Protein AF-V4B144-F1 (afdb_monomer)

Nearest PDB structures (foldseek):
  3dbz-assembly1_B  TM=8.827E-01  e=1.134E-02  Homo sapiens
  2ria-assembly1_C  TM=8.857E-01  e=1.594E-02  Homo sapiens
  3g84-assembly1_C  TM=8.759E-01  e=2.397E-02  Homo sapiens
  6y0m-assembly1_A  TM=8.688E-01  e=2.565E-02  Homo sapiens
  1hup-assembly1_A  TM=8.852E-01  e=7.615E-0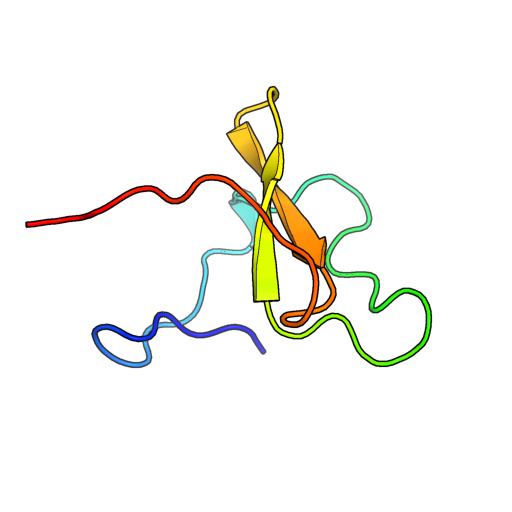2  Homo sapiens

InterPro domains:
  IPR001304 C-type lectin-like [PF00059] (2-53)
  IPR001304 C-type lectin-like [PS50041] (1-53)
  IPR016186 C-type lectin-like/link domain superfamily [G3DSA:3.10.100.10] (1-54)
  IPR016187 C-type lectin fold [SSF56436] (2-54)

Sequence (54 aa):
EFVWITGGTTVDESFWKSDEPNDNGGSENCIEVQSSGKFNDKRCSEMYAFICQI

Structure (mmCIF, N/CA/C/O backbone):
data_AF-V4B144-F1
#
_entry.id   AF-V4B144-F1
#
loop_
_atom_site.group_PDB
_atom_site.id
_atom_site.type_symbol
_atom_site.label_atom_id
_atom_site.label_alt_id
_atom_site.label_comp_id
_atom_site.label_asym_id
_atom_site.label_entity_id
_atom_site.label_seq_id
_atom_site.pdbx_PDB_ins_code
_atom_site.Cartn_x
_atom_site.Cartn_y
_atom_site.Cartn_z
_atom_site.occupancy
_atom_site.B_iso_or_equiv
_atom_site.auth_seq_id
_atom_site.auth_comp_id
_atom_site.auth_asym_id
_atom_site.auth_atom_id
_atom_site.pdbx_PDB_model_num
ATOM 1 N N . GLU A 1 1 ? -6.977 -0.321 -11.537 1.00 83.94 1 GLU A N 1
ATOM 2 C CA . GLU A 1 1 ? -8.134 -0.312 -10.619 1.00 83.94 1 GLU A CA 1
ATOM 3 C C . GLU A 1 1 ? -8.013 -1.522 -9.708 1.00 83.94 1 GLU A C 1
ATOM 5 O O . GLU A 1 1 ? -7.809 -2.620 -10.220 1.00 83.94 1 GLU A O 1
ATOM 10 N N . PHE A 1 2 ? -8.039 -1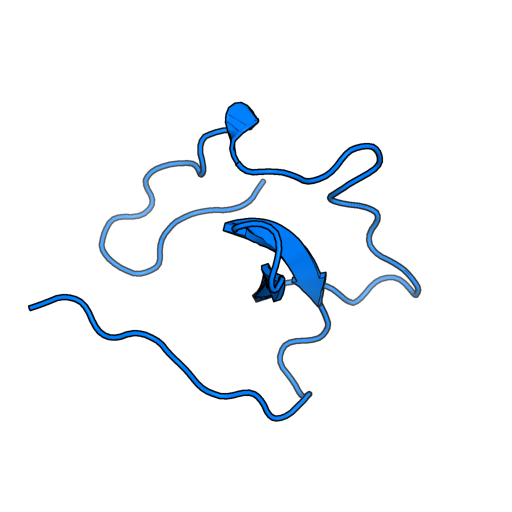.317 -8.390 1.00 95.12 2 PHE A N 1
ATOM 11 C CA . PHE A 1 2 ? -7.905 -2.398 -7.412 1.00 95.12 2 PHE A CA 1
ATOM 12 C C . PHE A 1 2 ? -9.278 -2.945 -7.024 1.00 95.12 2 PHE A C 1
ATOM 14 O O . PHE A 1 2 ? -10.210 -2.184 -6.757 1.00 95.12 2 PHE A O 1
ATOM 21 N N . VAL A 1 3 ? -9.387 -4.272 -6.960 1.00 95.81 3 VAL A N 1
ATOM 22 C CA . VAL A 1 3 ? -10.624 -4.979 -6.616 1.00 95.81 3 VAL A CA 1
ATOM 23 C C . VAL A 1 3 ? -10.374 -6.024 -5.535 1.00 95.81 3 VAL A C 1
ATOM 25 O O . VAL A 1 3 ? -9.332 -6.681 -5.515 1.00 95.81 3 VAL A O 1
ATOM 28 N N . TRP A 1 4 ? -11.344 -6.207 -4.641 1.00 93.69 4 TRP A N 1
ATOM 29 C CA . TRP A 1 4 ? -11.280 -7.247 -3.619 1.00 93.69 4 TRP A CA 1
ATOM 30 C C . TRP A 1 4 ? -11.475 -8.636 -4.228 1.00 93.69 4 TRP A C 1
ATOM 32 O O . TRP A 1 4 ? -12.431 -8.883 -4.968 1.00 93.69 4 TRP A O 1
ATOM 42 N N . ILE A 1 5 ? -10.617 -9.584 -3.840 1.00 91.50 5 ILE A N 1
ATOM 43 C CA . ILE A 1 5 ? -10.663 -10.977 -4.319 1.00 91.50 5 ILE A CA 1
ATOM 44 C C . ILE A 1 5 ? -11.970 -11.710 -3.969 1.00 91.50 5 ILE A C 1
ATOM 46 O O . ILE A 1 5 ? -12.299 -12.712 -4.594 1.00 91.50 5 ILE A O 1
ATOM 50 N N . THR A 1 6 ? -12.714 -11.226 -2.971 1.00 87.62 6 THR A N 1
ATOM 51 C CA . THR A 1 6 ? -13.927 -11.864 -2.437 1.00 87.62 6 THR A CA 1
ATOM 52 C C . THR A 1 6 ? -15.187 -11.583 -3.252 1.00 87.62 6 THR A C 1
ATOM 54 O O . THR A 1 6 ? -16.188 -12.272 -3.072 1.00 87.62 6 THR A O 1
ATOM 57 N N . GLY A 1 7 ? -15.167 -10.602 -4.156 1.00 83.75 7 GLY A N 1
ATOM 58 C CA . GLY A 1 7 ? -16.368 -10.244 -4.916 1.00 83.75 7 GLY A CA 1
ATOM 59 C C . GLY A 1 7 ? -16.178 -9.235 -6.042 1.00 83.75 7 GLY A C 1
ATOM 60 O O . GLY A 1 7 ? -17.170 -8.809 -6.624 1.00 83.75 7 GLY A O 1
ATOM 61 N N . GLY A 1 8 ? -14.942 -8.828 -6.349 1.00 82.81 8 GLY A N 1
ATOM 62 C CA . GLY A 1 8 ? -14.659 -7.874 -7.423 1.00 82.81 8 GLY A CA 1
ATOM 63 C C . GLY A 1 8 ? -15.136 -6.449 -7.135 1.00 82.81 8 GLY A C 1
ATOM 64 O O . GLY A 1 8 ? -15.163 -5.627 -8.045 1.00 82.81 8 GLY A O 1
ATOM 65 N N . THR A 1 9 ? -15.529 -6.146 -5.893 1.00 91.44 9 THR A N 1
ATOM 66 C CA . THR A 1 9 ? -15.865 -4.781 -5.484 1.00 91.44 9 THR A CA 1
ATOM 67 C C . THR A 1 9 ? -14.610 -3.921 -5.489 1.00 91.44 9 THR A C 1
ATOM 69 O O . THR A 1 9 ? -13.533 -4.367 -5.082 1.00 91.44 9 THR A O 1
ATOM 72 N N . THR A 1 10 ? -14.747 -2.687 -5.959 1.00 94.88 10 THR A N 1
ATOM 73 C CA . THR A 1 10 ? -13.646 -1.727 -6.017 1.00 94.88 10 THR A CA 1
ATOM 74 C C . THR A 1 10 ? -13.195 -1.349 -4.612 1.00 94.88 10 THR A C 1
ATOM 76 O O . THR A 1 10 ? -14.008 -1.228 -3.690 1.00 94.88 10 THR A O 1
ATOM 79 N N . VAL A 1 11 ? -11.890 -1.162 -4.446 1.00 94.56 11 VAL A N 1
ATOM 80 C CA . VAL A 1 11 ? -11.322 -0.616 -3.211 1.00 94.56 11 VAL A CA 1
ATOM 81 C C . VAL A 1 11 ? -11.755 0.846 -3.064 1.00 94.56 11 VAL A C 1
ATOM 83 O O . VAL A 1 11 ? -11.785 1.588 -4.040 1.00 94.56 11 VAL A O 1
ATOM 86 N N . ASP A 1 12 ? -12.126 1.256 -1.851 1.00 94.88 12 ASP A N 1
ATOM 87 C CA . ASP A 1 12 ? -12.440 2.657 -1.561 1.00 94.88 12 ASP A CA 1
ATOM 88 C C . ASP A 1 12 ? -11.141 3.476 -1.507 1.00 94.88 12 ASP A C 1
ATOM 90 O O . ASP A 1 12 ? -10.228 3.175 -0.732 1.00 94.88 12 ASP A O 1
ATOM 94 N N . GLU A 1 13 ? -11.075 4.527 -2.325 1.00 93.94 13 GLU A N 1
ATOM 95 C CA . GLU A 1 13 ? -9.897 5.382 -2.477 1.00 93.94 13 GLU A CA 1
ATOM 96 C 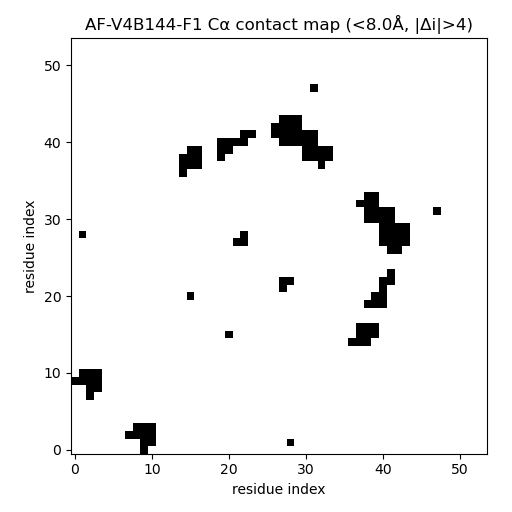C . GLU A 1 13 ? -9.472 6.073 -1.169 1.00 93.94 13 GLU A C 1
ATOM 98 O O . GLU A 1 13 ? -8.308 6.427 -0.981 1.00 93.94 13 GLU A O 1
ATOM 103 N N . SER A 1 14 ? -10.390 6.238 -0.213 1.00 96.56 14 SER A N 1
ATOM 104 C CA . SER A 1 14 ? -10.094 6.846 1.086 1.00 96.56 14 SER A CA 1
ATOM 105 C C . SER A 1 14 ? -9.157 6.007 1.966 1.00 96.56 14 SER A C 1
ATOM 107 O O . SER A 1 14 ? -8.590 6.538 2.932 1.00 96.56 14 SER A O 1
ATOM 109 N N . PHE A 1 15 ? -8.950 4.724 1.651 1.00 97.12 15 PHE A N 1
ATOM 110 C CA . PHE A 1 15 ? -8.000 3.869 2.366 1.00 97.12 15 PHE A CA 1
ATOM 111 C C . PHE A 1 15 ? -6.548 4.096 1.956 1.00 97.12 15 PHE A C 1
ATOM 113 O O . PHE A 1 15 ? -5.656 3.795 2.753 1.00 97.12 15 PHE A O 1
ATOM 120 N N . TRP A 1 16 ? -6.287 4.661 0.778 1.00 97.94 16 TRP A N 1
ATOM 121 C CA . TRP A 1 16 ? -4.924 4.903 0.323 1.00 97.94 16 TRP A CA 1
ATOM 122 C C . TRP A 1 16 ? -4.204 5.926 1.192 1.00 97.94 16 TRP A C 1
ATOM 124 O O . TRP A 1 16 ? -4.778 6.882 1.735 1.00 97.94 16 TRP A O 1
ATOM 134 N N . LYS A 1 17 ? -2.906 5.693 1.358 1.00 98.38 17 LYS A N 1
ATOM 135 C CA . LYS A 1 17 ? -1.985 6.722 1.818 1.00 98.38 17 LYS A CA 1
ATOM 136 C C . LYS A 1 17 ? -1.892 7.798 0.731 1.00 98.38 17 LYS A C 1
ATOM 138 O O . LYS A 1 17 ? -2.093 7.525 -0.446 1.00 98.38 17 LYS A O 1
ATOM 143 N N . SER A 1 18 ? -1.583 9.030 1.129 1.00 97.62 18 SER A N 1
ATOM 144 C CA . SER A 1 18 ? -1.242 10.081 0.170 1.00 97.62 18 SER A CA 1
ATOM 145 C C . SER A 1 18 ? -0.177 9.594 -0.815 1.00 97.62 18 SER A C 1
ATOM 147 O O . SER A 1 18 ? 0.805 8.981 -0.393 1.00 97.62 18 SER A O 1
ATOM 149 N N . ASP A 1 19 ? -0.402 9.903 -2.090 1.00 96.19 19 ASP A N 1
ATOM 150 C CA . ASP A 1 19 ? 0.420 9.515 -3.240 1.00 96.19 19 ASP A CA 1
ATOM 151 C C . ASP A 1 19 ? 0.387 8.022 -3.612 1.00 96.19 19 ASP A C 1
ATOM 153 O O . ASP A 1 19 ? 1.165 7.621 -4.466 1.00 96.19 19 ASP A O 1
ATOM 157 N N . GLU A 1 20 ? -0.524 7.221 -3.044 1.00 97.50 20 GLU A N 1
ATOM 158 C CA . GLU A 1 20 ? -0.770 5.828 -3.451 1.00 97.50 20 GLU A CA 1
ATOM 159 C C . GLU A 1 20 ? -2.127 5.676 -4.170 1.00 97.50 20 GLU A C 1
ATOM 161 O O . GLU A 1 20 ? -3.056 6.437 -3.874 1.00 97.50 20 GLU A O 1
ATOM 166 N N . PRO A 1 21 ? -2.283 4.684 -5.069 1.00 97.19 21 PRO A N 1
ATOM 167 C CA . PRO A 1 21 ? -1.253 3.746 -5.532 1.00 97.19 21 PRO A CA 1
ATOM 168 C C . PRO A 1 21 ? -0.268 4.391 -6.525 1.00 97.19 21 PRO A C 1
ATOM 170 O O . PRO A 1 21 ? -0.687 5.174 -7.384 1.00 97.19 21 PRO A O 1
ATOM 173 N N . ASN A 1 22 ? 1.025 4.072 -6.426 1.00 97.38 22 ASN A N 1
ATOM 174 C CA . ASN A 1 22 ? 2.086 4.713 -7.218 1.00 97.38 22 ASN A CA 1
ATOM 175 C C . ASN A 1 22 ? 2.774 3.810 -8.258 1.00 97.38 22 ASN A C 1
ATOM 177 O O . ASN A 1 22 ? 3.550 4.319 -9.072 1.00 97.38 22 ASN A O 1
ATOM 181 N N . ASP A 1 23 ? 2.485 2.509 -8.256 1.00 97.06 23 ASP A N 1
ATOM 182 C CA . ASP A 1 23 ? 3.071 1.491 -9.128 1.00 97.06 23 ASP A CA 1
ATOM 183 C C . ASP A 1 23 ? 4.601 1.595 -9.272 1.00 97.06 23 ASP A C 1
ATOM 185 O O . ASP A 1 23 ? 5.169 1.596 -10.375 1.00 97.06 23 ASP A O 1
ATOM 189 N N . ASN A 1 24 ? 5.311 1.715 -8.151 1.00 96.12 24 ASN A N 1
ATOM 190 C CA . ASN A 1 24 ? 6.751 1.914 -8.137 1.00 96.12 24 ASN A CA 1
ATOM 191 C C . ASN A 1 24 ? 7.481 0.716 -8.773 1.00 96.12 24 ASN A C 1
ATOM 193 O O . ASN A 1 24 ? 7.629 -0.375 -8.216 1.00 96.12 24 ASN A O 1
ATOM 197 N N . GLY A 1 25 ? 8.001 0.947 -9.980 1.00 94.44 25 GLY A N 1
ATOM 198 C CA . GLY A 1 25 ? 8.664 -0.078 -10.781 1.00 94.44 25 GLY A CA 1
ATOM 199 C C . GLY A 1 25 ? 7.714 -0.967 -11.592 1.00 94.44 25 GLY A C 1
ATOM 200 O O . GLY A 1 25 ? 8.139 -2.050 -12.002 1.00 94.44 25 GLY A O 1
ATOM 201 N N . GLY A 1 26 ? 6.469 -0.540 -11.827 1.00 96.69 26 GLY A N 1
ATOM 202 C CA . GLY A 1 26 ? 5.573 -1.094 -12.851 1.00 96.69 26 GLY A CA 1
ATOM 203 C C . GLY A 1 26 ? 5.012 -2.487 -12.554 1.00 96.69 26 GLY A C 1
ATOM 204 O O . GLY A 1 26 ? 4.752 -3.257 -13.480 1.00 96.69 26 GLY A O 1
ATOM 205 N N . SER A 1 27 ? 4.976 -2.893 -11.285 1.00 96.69 27 SER A N 1
ATOM 206 C CA . SER A 1 27 ? 4.644 -4.266 -10.877 1.00 96.69 27 SER A CA 1
ATOM 207 C C . SER A 1 27 ? 3.949 -4.371 -9.514 1.00 96.69 27 SER A C 1
ATOM 209 O O . SER A 1 27 ? 3.857 -5.473 -8.958 1.00 96.69 27 SER A O 1
ATOM 211 N N . GLU A 1 28 ? 3.425 -3.274 -8.971 1.00 97.81 28 GLU A N 1
ATOM 212 C CA . GLU A 1 28 ? 2.812 -3.240 -7.640 1.00 97.81 28 GLU A CA 1
ATOM 213 C C . GLU A 1 28 ? 1.301 -3.502 -7.714 1.00 97.81 28 GLU A C 1
ATOM 215 O O . GLU A 1 28 ? 0.469 -2.611 -7.678 1.00 97.81 28 GLU A O 1
ATOM 220 N N . ASN A 1 29 ? 0.932 -4.776 -7.862 1.00 96.62 29 ASN A N 1
ATOM 221 C CA . ASN A 1 29 ? -0.458 -5.184 -8.121 1.00 96.62 29 ASN A CA 1
ATOM 222 C C . ASN A 1 29 ? -1.172 -5.804 -6.904 1.00 96.62 29 ASN A C 1
ATOM 224 O O . ASN A 1 29 ? -2.280 -6.323 -7.036 1.00 96.62 29 ASN A O 1
ATOM 228 N N . CYS A 1 30 ? -0.545 -5.781 -5.727 1.00 97.12 30 CYS A N 1
ATOM 229 C CA . CYS A 1 30 ? -1.124 -6.226 -4.459 1.00 97.12 30 CYS A CA 1
ATOM 230 C C . CYS A 1 30 ? -1.155 -5.072 -3.458 1.00 97.12 30 CYS A C 1
ATOM 232 O O . CYS A 1 30 ? -0.457 -4.085 -3.638 1.00 97.12 30 CYS A O 1
ATOM 234 N N . ILE A 1 31 ? -1.956 -5.188 -2.401 1.00 97.56 31 ILE A N 1
ATOM 235 C CA . ILE A 1 31 ? -2.085 -4.146 -1.376 1.00 97.56 31 ILE A CA 1
ATOM 236 C C . ILE A 1 31 ? -1.429 -4.627 -0.085 1.00 97.56 31 ILE A C 1
ATOM 238 O O . ILE A 1 31 ? -1.742 -5.718 0.394 1.00 97.56 31 ILE A O 1
ATOM 242 N N . GLU A 1 32 ? -0.571 -3.797 0.505 1.00 97.81 32 GLU A N 1
ATOM 243 C CA . GLU A 1 32 ? -0.202 -3.907 1.918 1.00 97.81 32 GLU A CA 1
ATOM 244 C C . GLU A 1 32 ? -0.990 -2.894 2.764 1.00 97.81 32 GLU A C 1
ATOM 246 O O . GLU A 1 32 ? -1.393 -1.830 2.289 1.00 97.81 32 GLU A O 1
ATOM 251 N N . VAL A 1 33 ? -1.169 -3.205 4.050 1.00 97.56 33 VAL A N 1
ATOM 252 C CA . VAL A 1 33 ? -1.683 -2.252 5.041 1.00 97.56 33 VAL A CA 1
ATOM 253 C C . VAL A 1 33 ? -0.519 -1.801 5.913 1.00 97.56 33 VAL A C 1
ATOM 255 O O . VAL A 1 33 ? 0.081 -2.608 6.625 1.00 97.56 33 VAL A O 1
ATOM 258 N N . GLN A 1 34 ? -0.195 -0.512 5.867 1.00 96.38 34 GLN A N 1
ATOM 259 C CA . GLN A 1 34 ? 0.872 0.062 6.684 1.00 96.38 34 GLN A CA 1
ATOM 260 C C . GLN A 1 34 ? 0.439 0.200 8.147 1.00 96.38 34 GLN A C 1
ATOM 262 O O . GLN A 1 34 ? -0.744 0.157 8.478 1.00 96.38 34 GLN A O 1
ATOM 267 N 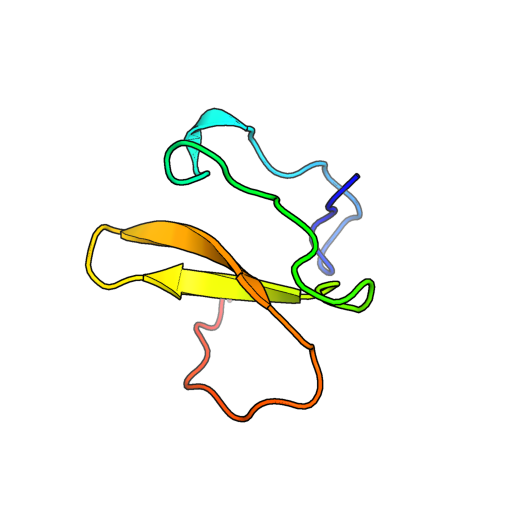N . SER A 1 35 ? 1.395 0.444 9.045 1.00 96.00 35 SER A N 1
ATOM 268 C CA . SER A 1 35 ? 1.119 0.659 10.476 1.00 96.00 35 SER A CA 1
ATOM 269 C C . SER A 1 35 ? 0.180 1.841 10.760 1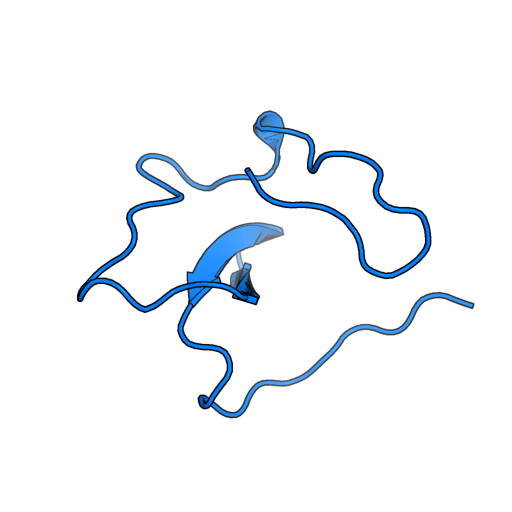.00 96.00 35 SER A C 1
ATOM 271 O O . SER A 1 35 ? -0.450 1.882 11.813 1.00 96.00 35 SER A O 1
ATOM 273 N N . SER A 1 36 ? 0.046 2.781 9.819 1.00 96.56 36 SER A N 1
ATOM 274 C CA . SER A 1 36 ? -0.931 3.878 9.852 1.00 96.56 36 SER A CA 1
ATOM 275 C C . SER A 1 36 ? -2.374 3.441 9.556 1.00 96.56 36 SER A C 1
ATOM 277 O O . SER A 1 36 ? -3.288 4.258 9.655 1.00 96.56 36 SER A O 1
ATOM 279 N N . GLY A 1 37 ? -2.587 2.185 9.153 1.00 96.75 37 GLY A N 1
ATOM 280 C CA . GLY A 1 37 ? -3.859 1.663 8.650 1.00 96.75 37 GLY A CA 1
ATOM 281 C C . GLY A 1 37 ? -4.157 2.043 7.197 1.00 96.75 37 GLY A C 1
ATOM 282 O O . GLY A 1 37 ? -5.223 1.701 6.693 1.00 96.75 37 GLY A O 1
ATOM 283 N N . LYS A 1 38 ? -3.244 2.757 6.526 1.00 98.38 38 LYS A N 1
ATOM 284 C CA . LYS A 1 38 ? -3.392 3.171 5.127 1.00 98.38 38 LYS A CA 1
ATOM 285 C C . LYS A 1 38 ? -2.808 2.149 4.161 1.00 98.38 38 LYS A C 1
ATOM 287 O O . LYS A 1 38 ? -1.867 1.430 4.500 1.00 98.38 38 LYS A O 1
ATOM 292 N N . PHE A 1 39 ? -3.378 2.107 2.965 1.00 98.31 39 PHE A N 1
ATOM 293 C CA . PHE A 1 39 ? -2.966 1.208 1.896 1.00 98.31 39 PHE A CA 1
ATOM 294 C C . PHE A 1 39 ? -1.797 1.779 1.101 1.00 98.31 39 PHE A C 1
ATOM 296 O O . PHE A 1 39 ? -1.651 2.997 0.970 1.00 98.31 39 PHE A O 1
ATOM 303 N N . ASN A 1 40 ? -0.994 0.863 0.581 1.00 98.25 40 ASN A N 1
ATOM 304 C CA . ASN A 1 40 ? 0.107 1.088 -0.341 1.00 98.25 40 ASN A CA 1
ATOM 305 C C . ASN A 1 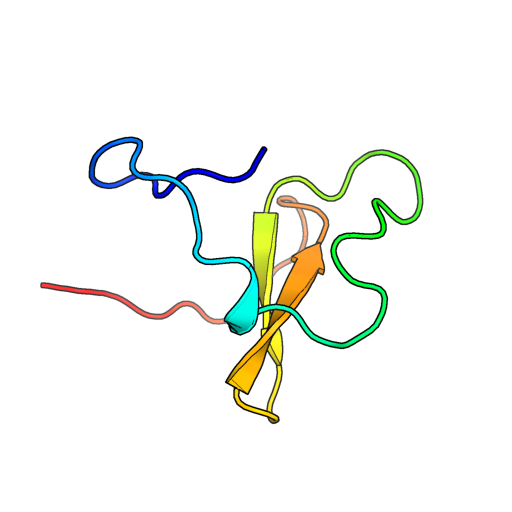40 ? 0.131 -0.098 -1.305 1.00 98.25 40 ASN A C 1
ATOM 307 O O . ASN A 1 40 ? -0.022 -1.247 -0.871 1.00 98.25 40 ASN A O 1
ATOM 311 N N . ASP A 1 41 ? 0.264 0.167 -2.597 1.00 98.19 41 ASP A N 1
ATOM 312 C CA . ASP A 1 41 ? 0.421 -0.893 -3.571 1.00 98.19 41 ASP A CA 1
ATOM 313 C C . ASP A 1 41 ? 1.849 -1.436 -3.507 1.00 98.19 41 ASP A C 1
ATOM 315 O O . ASP A 1 41 ? 2.835 -0.730 -3.291 1.00 98.19 41 ASP A O 1
ATOM 319 N N . LYS A 1 42 ? 1.962 -2.757 -3.591 1.00 97.81 42 LYS A N 1
ATOM 320 C CA . LYS A 1 42 ? 3.219 -3.487 -3.486 1.00 97.81 42 LYS A CA 1
ATOM 321 C C . LYS A 1 42 ? 3.258 -4.660 -4.440 1.00 97.81 42 LYS A C 1
ATOM 323 O O . LYS A 1 42 ? 2.242 -5.172 -4.921 1.00 97.81 42 LYS A O 1
ATOM 328 N N . ARG A 1 43 ? 4.476 -5.116 -4.720 1.00 97.94 43 ARG A N 1
ATOM 329 C CA . ARG A 1 43 ? 4.708 -6.317 -5.520 1.00 97.94 43 ARG A CA 1
ATOM 330 C C . ARG A 1 43 ? 4.134 -7.532 -4.808 1.00 97.94 43 ARG A C 1
ATOM 332 O O . ARG A 1 43 ? 4.535 -7.867 -3.700 1.00 97.94 43 ARG A O 1
ATOM 339 N N . CYS A 1 44 ? 3.274 -8.266 -5.501 1.00 97.06 44 CYS A N 1
ATOM 340 C CA . CYS A 1 44 ? 2.664 -9.490 -4.979 1.00 97.06 44 CYS A CA 1
ATOM 341 C C . CYS A 1 44 ? 3.669 -10.595 -4.610 1.00 97.06 44 CYS A C 1
ATOM 343 O O . CYS A 1 44 ? 3.322 -11.522 -3.887 1.00 97.06 44 CYS A O 1
ATOM 345 N N . SER A 1 45 ? 4.893 -10.541 -5.144 1.00 96.81 45 SER A N 1
ATOM 346 C CA . SER A 1 45 ? 5.951 -11.518 -4.867 1.00 96.81 45 SER A CA 1
ATOM 347 C C . SER A 1 45 ? 6.653 -11.307 -3.524 1.00 96.81 45 SER A C 1
ATOM 349 O O . SER A 1 45 ? 7.446 -12.154 -3.117 1.00 96.81 45 SER A O 1
ATOM 351 N N . GLU A 1 46 ? 6.437 -10.166 -2.872 1.00 96.62 46 GLU A N 1
ATOM 352 C CA . GLU A 1 46 ? 7.040 -9.858 -1.579 1.00 96.62 46 GLU A CA 1
ATOM 353 C C . GLU A 1 46 ? 6.268 -10.542 -0.438 1.00 96.62 46 GLU A C 1
ATOM 355 O O . GLU A 1 46 ? 5.055 -10.742 -0.508 1.00 96.62 46 GLU A O 1
ATOM 360 N N . MET A 1 47 ? 6.984 -10.967 0.608 1.00 96.69 47 MET A N 1
ATOM 361 C CA . MET A 1 47 ? 6.397 -11.715 1.723 1.00 96.69 47 MET A CA 1
ATOM 362 C C . MET A 1 47 ? 5.957 -10.775 2.844 1.00 96.69 47 MET A C 1
AT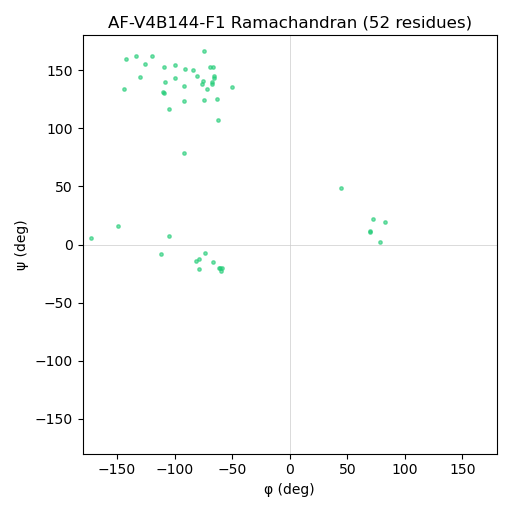OM 364 O O . MET A 1 47 ? 6.778 -10.066 3.422 1.00 96.69 47 MET A O 1
ATOM 368 N N . TYR A 1 48 ? 4.678 -10.857 3.206 1.00 96.00 48 TYR A N 1
ATOM 369 C CA . TYR A 1 48 ? 4.057 -10.054 4.256 1.00 96.00 48 TYR A CA 1
ATOM 370 C C . TYR A 1 48 ? 3.203 -10.912 5.192 1.00 96.00 48 TYR A C 1
ATOM 372 O O . TYR A 1 48 ? 2.803 -12.029 4.857 1.00 96.00 48 TYR A O 1
ATOM 380 N N . ALA A 1 49 ? 2.891 -10.372 6.371 1.00 96.31 49 ALA A N 1
ATOM 381 C CA . ALA A 1 49 ? 1.784 -10.883 7.174 1.00 96.31 49 ALA A CA 1
ATOM 382 C C . ALA A 1 49 ? 0.446 -10.566 6.482 1.00 96.31 49 ALA A C 1
ATOM 384 O O . ALA A 1 49 ? 0.338 -9.580 5.756 1.00 96.31 49 ALA A O 1
ATOM 385 N N . PHE A 1 50 ? -0.579 -11.382 6.727 1.00 94.56 50 PHE A N 1
ATOM 386 C CA . PHE A 1 50 ? -1.896 -11.226 6.110 1.00 94.56 50 PHE A CA 1
ATOM 387 C C . PHE A 1 50 ? -3.009 -11.165 7.157 1.00 94.56 50 PHE A C 1
ATOM 389 O O . PHE A 1 50 ? -2.880 -11.684 8.267 1.00 94.56 50 PHE A O 1
ATOM 396 N N . ILE A 1 51 ? -4.118 -10.53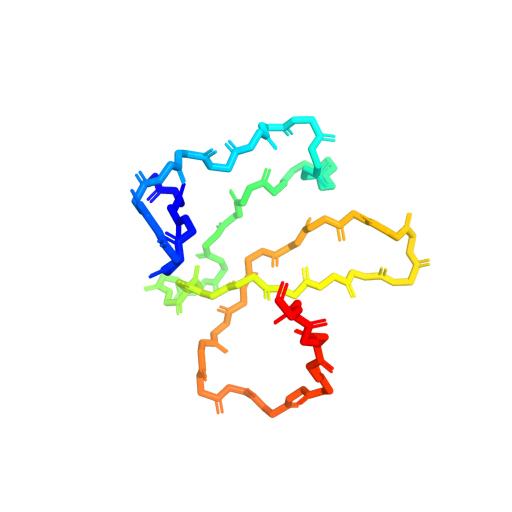3 6.778 1.00 93.44 51 ILE A N 1
ATOM 397 C CA . ILE A 1 51 ? -5.337 -10.424 7.579 1.00 93.44 51 ILE A CA 1
ATOM 398 C C . ILE A 1 51 ? -6.404 -11.287 6.907 1.00 93.44 51 ILE A C 1
ATOM 400 O O . ILE A 1 51 ? -6.608 -11.192 5.699 1.00 93.44 51 ILE A O 1
ATOM 404 N N . CYS A 1 52 ? -7.077 -12.135 7.684 1.00 92.69 52 CYS A N 1
ATOM 405 C CA . CYS A 1 52 ? -8.192 -12.945 7.197 1.00 92.69 52 CYS A CA 1
ATOM 406 C C . CYS A 1 52 ? -9.526 -12.312 7.590 1.00 92.69 52 CYS A C 1
ATOM 408 O O . CYS A 1 52 ? -9.677 -11.816 8.706 1.00 92.69 52 CYS A O 1
ATOM 410 N N . GLN A 1 53 ? -10.501 -12.410 6.695 1.00 88.44 53 GLN A N 1
ATOM 411 C CA . GLN A 1 53 ? -11.912 -12.180 6.980 1.00 88.44 53 GLN A CA 1
ATOM 412 C C . GLN A 1 53 ? -12.632 -13.536 6.954 1.00 88.44 53 GLN A C 1
ATOM 414 O O . GLN A 1 53 ? -12.292 -14.380 6.124 1.00 88.44 53 GLN A O 1
ATOM 419 N N . ILE A 1 54 ? -13.573 -13.749 7.880 1.00 88.44 54 ILE A N 1
ATOM 420 C CA . ILE A 1 54 ? -14.447 -14.937 7.927 1.00 88.44 54 ILE A CA 1
ATOM 421 C C . ILE A 1 54 ? -15.693 -14.679 7.083 1.00 88.44 54 ILE A C 1
ATOM 423 O O . ILE A 1 54 ? -16.229 -13.550 7.187 1.00 88.44 54 ILE A O 1
#

Solvent-accessible surface area (backbone atoms only — not comparable to full-atom values): 3651 Å² total; per-residue (Å²): 137,62,58,43,92,89,74,65,48,69,63,68,74,86,44,39,32,90,82,40,75,65,46,80,86,78,56,30,82,31,80,45,73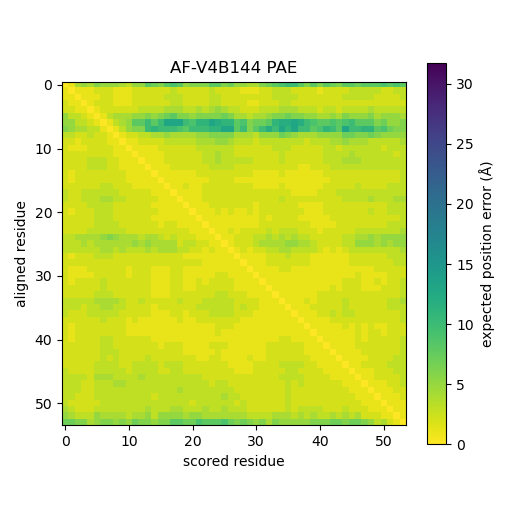,44,97,87,70,26,33,39,51,31,48,69,87,62,89,74,91,84,86,86,83,134

Organism: Lottia gigantea (NCBI:txid225164)

Foldseek 3Di:
DAADPVPRHDDDPVQADPCPPPCVPVAQRDWDQDPVRHIYGHHPPDDDDDDDDD

pLDDT: mean 95.13, std 3.74, range [82.81, 98.38]

Radius of gyration: 11.11 Å; Cα contacts (8 Å, |Δi|>4): 61; chains: 1; bounding box: 25×25×23 Å

Secondary structure (DSSP, 8-state):
--B-TTT-PBPPGGGBPTT----TTS---EEEE-TTS-EEEE-TTS--------

Mean predicted aligned error: 2.52 Å